Protein AF-A0A382Z7H1-F1 (afdb_monomer_lite)

Foldseek 3Di:
DDDDVVVVVDCVVVVVVVVVVVDVVCVVQPVQNVVFVVVCVVPVHPTDGDDPDPVVVVVVVCVVVVDDPPDDDDDDPDDDDD

Secondary structure (DSSP, 8-state):
-PPPGGGSSSSHHHHHHHHHHT-HHHHHS-HHHHHHHHHHHHHT-S-----S-HHHHHHHHHHHTT--TT------SSS---

Structure (mmCIF, N/CA/C/O backbone):
data_AF-A0A382Z7H1-F1
#
_entry.id   AF-A0A382Z7H1-F1
#
loop_
_atom_site.group_PDB
_atom_site.id
_atom_site.type_symbol
_atom_site.label_atom_id
_atom_site.label_alt_id
_atom_site.label_comp_id
_atom_site.label_asym_id
_atom_site.label_entity_id
_atom_site.label_seq_id
_atom_site.pdbx_PDB_ins_code
_atom_site.Cartn_x
_atom_site.Cartn_y
_atom_site.Cartn_z
_atom_site.occupancy
_atom_site.B_iso_or_equiv
_atom_site.auth_seq_id
_atom_site.auth_comp_id
_atom_site.auth_asym_id
_atom_site.auth_atom_id
_atom_site.pdbx_PDB_model_num
ATOM 1 N N . MET A 1 1 ? 25.417 -6.444 5.914 1.00 55.50 1 MET A N 1
ATOM 2 C CA . MET A 1 1 ? 24.410 -7.490 5.646 1.00 55.50 1 MET A CA 1
ATOM 3 C C . MET A 1 1 ? 24.061 -7.383 4.172 1.00 55.50 1 MET A C 1
ATOM 5 O O . MET A 1 1 ? 23.596 -6.327 3.770 1.00 55.50 1 MET A O 1
ATOM 9 N N . LEU A 1 2 ? 24.419 -8.376 3.357 1.00 71.12 2 LEU A N 1
ATOM 10 C CA . LEU A 1 2 ? 24.089 -8.377 1.928 1.00 71.12 2 LEU A CA 1
ATOM 11 C C . LEU A 1 2 ? 22.702 -9.001 1.745 1.00 71.12 2 LEU A C 1
ATOM 13 O O . LEU A 1 2 ? 22.338 -9.911 2.489 1.00 71.12 2 LEU A O 1
ATOM 17 N N . MET A 1 3 ? 21.925 -8.466 0.807 1.00 71.56 3 MET A N 1
ATOM 18 C CA . MET A 1 3 ? 20.572 -8.932 0.509 1.00 71.56 3 MET A CA 1
ATOM 19 C C . MET A 1 3 ? 20.642 -10.368 -0.034 1.00 71.56 3 MET A C 1
ATOM 21 O O . MET A 1 3 ? 21.476 -10.658 -0.889 1.00 71.56 3 MET A O 1
ATOM 25 N N . ASP A 1 4 ? 19.820 -11.273 0.503 1.00 85.38 4 ASP A N 1
ATOM 26 C CA . ASP A 1 4 ? 19.756 -12.671 0.053 1.00 85.38 4 ASP A CA 1
ATOM 27 C C . ASP A 1 4 ? 19.352 -12.704 -1.429 1.00 85.38 4 ASP A C 1
ATOM 29 O O . ASP A 1 4 ? 18.361 -12.078 -1.820 1.00 85.38 4 ASP A O 1
ATOM 33 N N . SER A 1 5 ? 20.130 -13.417 -2.248 1.00 81.88 5 SER A N 1
ATOM 34 C CA . SER A 1 5 ? 19.977 -13.438 -3.704 1.00 81.88 5 SER A CA 1
ATOM 35 C C . SER A 1 5 ? 18.609 -13.940 -4.147 1.00 81.88 5 SER A C 1
ATOM 37 O O . SER A 1 5 ? 18.171 -13.578 -5.234 1.00 81.88 5 SER A O 1
ATOM 39 N N . LYS A 1 6 ? 17.889 -14.695 -3.307 1.00 84.69 6 LYS A N 1
ATOM 40 C CA . LYS A 1 6 ? 16.518 -15.130 -3.610 1.00 84.69 6 LYS A CA 1
ATOM 41 C C . LYS A 1 6 ? 15.526 -13.976 -3.806 1.00 84.69 6 LYS A C 1
ATOM 43 O O . LYS A 1 6 ? 14.466 -14.201 -4.377 1.00 84.69 6 LYS A O 1
ATOM 48 N N . TRP A 1 7 ? 15.837 -12.776 -3.307 1.00 81.88 7 TRP A N 1
ATOM 49 C CA . TRP A 1 7 ? 14.982 -11.588 -3.432 1.00 81.88 7 TRP A CA 1
ATOM 50 C C . TRP A 1 7 ? 15.341 -10.694 -4.625 1.00 81.88 7 TRP A C 1
ATOM 52 O O . TRP A 1 7 ? 14.629 -9.729 -4.880 1.00 81.88 7 TRP A O 1
ATOM 62 N N . THR A 1 8 ? 16.455 -10.961 -5.312 1.00 84.06 8 THR A N 1
ATOM 63 C CA . THR A 1 8 ? 16.971 -10.120 -6.410 1.00 84.06 8 THR A CA 1
ATOM 64 C C . THR A 1 8 ? 17.470 -10.938 -7.601 1.00 84.06 8 THR A C 1
ATOM 66 O O . THR A 1 8 ? 18.316 -10.469 -8.361 1.00 84.06 8 THR A O 1
ATOM 69 N N . SER A 1 9 ? 17.057 -12.200 -7.708 1.00 87.56 9 SER A N 1
ATOM 70 C CA . SER A 1 9 ? 17.488 -13.121 -8.766 1.00 87.56 9 SER A CA 1
ATOM 71 C C . SER A 1 9 ? 16.540 -13.157 -9.965 1.00 87.56 9 SER A C 1
ATOM 73 O O . SER A 1 9 ? 16.771 -13.935 -10.891 1.00 87.56 9 SER A O 1
ATOM 75 N N . GLY A 1 10 ? 15.471 -12.363 -9.947 1.00 92.00 10 GLY A N 1
ATOM 76 C CA . GLY A 1 10 ? 14.512 -12.245 -11.031 1.00 92.00 10 GLY A CA 1
ATOM 77 C C . GLY A 1 10 ? 14.831 -11.077 -11.964 1.00 92.00 10 GLY A C 1
ATOM 78 O O . GLY A 1 10 ? 15.982 -10.745 -12.245 1.00 92.00 10 GLY A O 1
ATOM 79 N N . ASN A 1 11 ? 13.769 -10.446 -12.463 1.00 93.75 11 ASN A N 1
ATOM 80 C CA . ASN A 1 11 ? 13.854 -9.336 -13.412 1.00 93.75 11 ASN A CA 1
ATOM 81 C C . ASN A 1 11 ? 14.015 -7.968 -12.725 1.00 93.75 11 ASN A C 1
ATOM 83 O O . ASN A 1 11 ? 13.871 -6.941 -13.388 1.00 93.75 11 ASN A O 1
ATOM 87 N N . GLU A 1 12 ? 14.277 -7.911 -11.414 1.00 93.00 12 GLU A N 1
ATOM 88 C CA . GLU A 1 12 ? 14.236 -6.660 -10.644 1.00 93.00 12 GLU A CA 1
ATOM 89 C C . GLU A 1 12 ? 15.204 -5.607 -11.203 1.00 93.00 12 GLU A C 1
ATOM 91 O O . GLU A 1 12 ? 14.839 -4.439 -11.338 1.00 93.00 12 GLU A O 1
ATOM 96 N N . LEU A 1 13 ? 16.421 -6.021 -11.580 1.00 92.31 13 LEU A N 1
ATOM 97 C CA . LEU A 1 13 ? 17.422 -5.120 -12.157 1.00 92.31 13 LEU A CA 1
ATOM 98 C C . LEU A 1 13 ? 17.004 -4.590 -13.536 1.00 92.31 13 LEU A C 1
ATOM 100 O O . LEU A 1 13 ? 17.239 -3.421 -13.839 1.00 92.31 13 LEU A O 1
ATOM 104 N N . GLU A 1 14 ? 16.384 -5.426 -14.366 1.00 93.06 14 GLU A N 1
ATOM 105 C CA . GLU A 1 14 ? 15.932 -5.020 -15.700 1.00 93.06 14 GLU A CA 1
ATOM 106 C C . GLU A 1 14 ? 14.748 -4.056 -15.610 1.00 93.06 14 GLU A C 1
ATOM 108 O O . GLU A 1 14 ? 14.751 -3.017 -16.268 1.00 93.06 14 GLU A O 1
ATOM 113 N N . TYR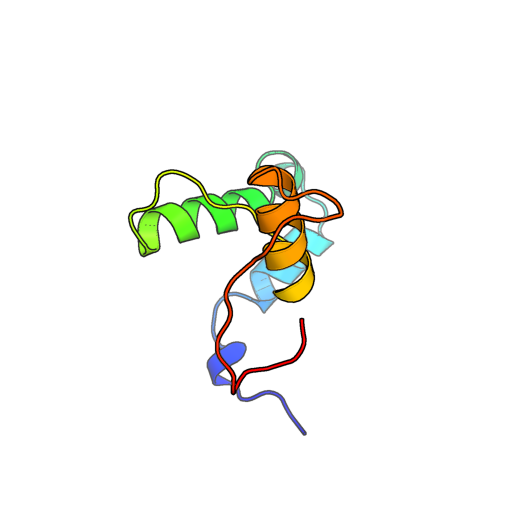 A 1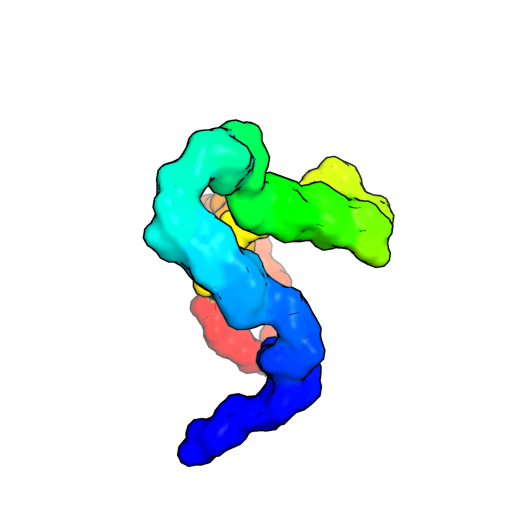 15 ? 13.796 -4.318 -14.713 1.00 93.44 15 TYR A N 1
ATOM 114 C CA . TYR A 1 15 ? 12.685 -3.401 -14.449 1.00 93.44 15 TYR A CA 1
ATOM 115 C C . TYR A 1 15 ? 13.172 -2.059 -13.905 1.00 93.44 15 TYR A C 1
ATOM 117 O O . TYR A 1 15 ? 12.691 -1.007 -14.326 1.00 93.44 15 TYR A O 1
ATOM 125 N N . LEU A 1 16 ? 14.178 -2.068 -13.025 1.00 93.38 16 LEU A N 1
ATOM 126 C CA . LEU A 1 16 ? 14.785 -0.833 -12.537 1.00 93.38 16 LEU A CA 1
ATOM 127 C C . LEU A 1 16 ? 15.428 -0.031 -13.677 1.00 93.38 16 LEU A C 1
ATOM 129 O O . LEU A 1 16 ? 15.227 1.180 -13.756 1.00 93.38 16 LEU A O 1
ATOM 133 N N . LYS A 1 17 ? 16.168 -0.686 -14.580 1.00 94.19 17 LYS A N 1
ATOM 134 C CA . LYS A 1 17 ? 16.743 -0.028 -15.766 1.00 94.19 17 LYS A CA 1
ATOM 135 C C . LYS A 1 17 ? 15.660 0.557 -16.671 1.00 94.19 17 LYS A C 1
ATOM 137 O O . LYS A 1 17 ? 15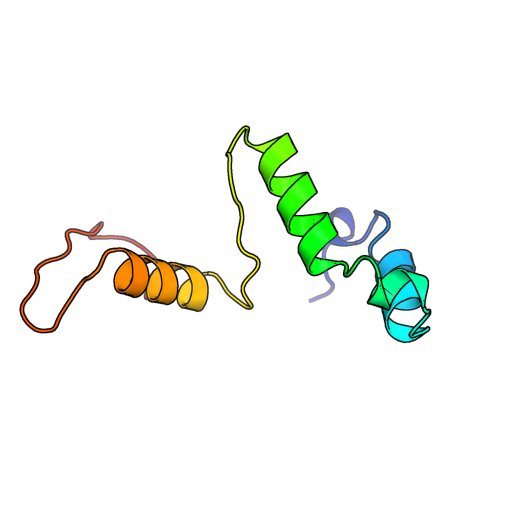.833 1.673 -17.152 1.00 94.19 17 LYS A O 1
ATOM 142 N N . GLU A 1 18 ? 14.549 -0.152 -16.872 1.00 93.25 18 GLU A N 1
ATOM 143 C CA . GLU A 1 18 ? 13.414 0.337 -17.666 1.00 93.25 18 GLU A CA 1
ATOM 144 C C . GLU A 1 18 ? 12.839 1.623 -17.053 1.00 93.25 18 GLU A C 1
ATOM 146 O O . GLU A 1 18 ? 12.726 2.635 -17.745 1.00 93.25 18 GLU A O 1
ATOM 151 N N . VAL A 1 19 ? 12.581 1.635 -15.740 1.00 94.44 19 VAL A N 1
ATOM 152 C CA . VAL A 1 19 ? 12.102 2.832 -15.025 1.00 94.44 19 VAL A CA 1
ATOM 153 C C . VAL A 1 19 ? 13.094 3.990 -15.148 1.00 94.44 19 VAL A C 1
ATOM 155 O O . VAL A 1 19 ? 12.699 5.105 -15.490 1.00 94.44 19 VAL A O 1
ATOM 158 N N . LEU A 1 20 ? 14.386 3.734 -14.919 1.00 95.56 20 LEU A N 1
ATOM 159 C CA . LEU A 1 20 ? 15.435 4.756 -14.997 1.00 95.56 20 LEU A CA 1
ATOM 160 C C . LEU A 1 20 ? 15.652 5.285 -16.422 1.00 95.56 20 LEU A C 1
ATOM 162 O O . LEU A 1 20 ? 16.060 6.433 -16.586 1.00 95.56 20 LEU A O 1
ATOM 166 N N . SER A 1 21 ? 15.354 4.481 -17.448 1.00 93.38 21 SER A N 1
ATOM 167 C CA . SER A 1 21 ? 15.411 4.910 -18.851 1.00 93.38 21 SER A CA 1
ATOM 168 C C . SER A 1 21 ? 14.344 5.952 -19.204 1.00 93.38 21 SER A C 1
ATOM 170 O O . SER A 1 21 ? 14.484 6.646 -20.210 1.00 93.38 21 SER A O 1
ATOM 172 N N . ASN A 1 22 ? 13.297 6.084 -18.376 1.00 88.31 22 ASN A N 1
ATOM 173 C CA . ASN A 1 22 ? 12.192 7.027 -18.552 1.00 88.31 22 ASN A CA 1
ATOM 174 C C . ASN A 1 22 ? 11.527 6.940 -19.944 1.00 88.31 22 ASN A C 1
ATOM 176 O O . ASN A 1 22 ? 11.163 7.956 -20.552 1.00 88.31 22 ASN A O 1
ATOM 180 N N . SER A 1 23 ? 11.397 5.714 -20.458 1.00 88.69 23 SER A N 1
ATOM 181 C CA . SER A 1 23 ? 10.791 5.439 -21.759 1.00 88.69 23 SER A CA 1
ATOM 182 C C . SER A 1 23 ? 9.300 5.801 -21.779 1.00 88.69 23 SER A C 1
ATOM 184 O O . SER A 1 23 ? 8.615 5.821 -20.752 1.00 88.69 23 SER A O 1
ATOM 186 N N . ASP A 1 24 ? 8.759 6.068 -22.968 1.00 90.75 24 ASP A N 1
ATOM 187 C CA . ASP A 1 24 ? 7.328 6.365 -23.117 1.00 90.75 24 ASP A CA 1
ATOM 188 C C . ASP A 1 24 ? 6.434 5.158 -22.805 1.00 90.75 24 ASP A C 1
ATOM 190 O O . ASP A 1 24 ? 5.262 5.324 -22.472 1.00 90.75 24 ASP A O 1
ATOM 194 N N . GLU A 1 25 ? 6.984 3.947 -22.876 1.00 86.06 25 GLU A N 1
ATOM 195 C CA . GLU A 1 25 ? 6.293 2.721 -22.486 1.00 86.06 25 GLU A CA 1
ATOM 196 C C . GLU A 1 25 ? 6.040 2.668 -20.974 1.00 86.06 25 GLU A C 1
ATOM 198 O O . GLU A 1 25 ? 4.911 2.409 -20.555 1.00 86.06 25 GLU A O 1
ATOM 203 N N . VAL A 1 26 ? 7.039 3.016 -20.154 1.00 89.31 26 VAL A N 1
ATOM 204 C CA . VAL A 1 26 ? 6.884 3.093 -18.689 1.00 89.31 26 VAL A CA 1
ATOM 205 C C . VAL A 1 26 ? 5.863 4.153 -18.295 1.00 89.31 26 VAL A C 1
ATOM 207 O O . VAL A 1 26 ? 5.088 3.940 -17.370 1.00 89.31 26 VAL A O 1
ATOM 210 N N . LYS A 1 27 ? 5.816 5.282 -19.009 1.00 89.44 27 LYS A N 1
ATOM 211 C CA . LYS A 1 27 ? 4.828 6.338 -18.735 1.00 89.44 27 LYS A CA 1
ATOM 212 C C . LYS A 1 27 ? 3.401 5.904 -19.069 1.00 89.44 27 LYS A C 1
ATOM 214 O O . LYS A 1 27 ? 2.476 6.291 -18.365 1.00 89.44 27 LYS A O 1
ATOM 219 N N . LYS A 1 28 ? 3.215 5.141 -20.152 1.00 93.06 28 LYS A N 1
ATOM 220 C CA . LYS A 1 28 ? 1.895 4.650 -20.590 1.00 93.06 28 LYS A CA 1
ATOM 221 C C . LYS A 1 28 ? 1.380 3.497 -19.739 1.00 93.06 28 LYS A C 1
ATOM 223 O O . LYS A 1 28 ? 0.173 3.358 -19.594 1.00 93.06 28 LYS A O 1
ATOM 228 N N . ASN A 1 29 ? 2.283 2.664 -19.234 1.00 92.06 29 ASN A N 1
ATOM 229 C CA . ASN A 1 29 ? 1.956 1.527 -18.390 1.00 92.06 29 ASN A CA 1
ATOM 230 C C . ASN A 1 29 ? 2.938 1.475 -17.209 1.00 92.06 29 ASN A C 1
ATOM 232 O O . ASN A 1 29 ? 3.937 0.746 -17.287 1.00 92.06 29 ASN A O 1
ATOM 236 N N . PRO A 1 30 ? 2.706 2.278 -16.156 1.00 94.44 30 PRO A N 1
ATOM 237 C CA . PRO A 1 30 ? 3.575 2.347 -14.989 1.00 94.44 30 PRO A CA 1
ATOM 238 C C . PRO A 1 30 ? 3.737 0.997 -14.289 1.00 94.44 30 PRO A C 1
ATOM 240 O O . PRO A 1 30 ? 2.824 0.179 -14.237 1.00 94.44 30 PRO A O 1
ATOM 243 N N . PHE A 1 31 ? 4.902 0.767 -13.681 1.00 95.69 31 PHE A N 1
ATOM 244 C CA . PHE A 1 31 ? 5.152 -0.463 -12.921 1.00 95.69 31 PHE A CA 1
ATOM 245 C C . PHE A 1 31 ? 4.227 -0.640 -11.710 1.00 95.69 31 PHE A C 1
ATOM 247 O O . PHE A 1 31 ? 4.029 -1.773 -11.277 1.00 95.69 31 PHE A O 1
ATOM 254 N N . THR A 1 32 ? 3.658 0.444 -11.178 1.00 96.00 32 THR A N 1
ATOM 255 C CA . THR A 1 32 ? 2.627 0.394 -10.132 1.00 96.00 32 THR A CA 1
ATOM 256 C C . THR A 1 32 ? 1.375 -0.315 -10.629 1.00 96.00 32 THR A C 1
ATOM 258 O O . THR A 1 32 ? 0.930 -1.263 -9.993 1.00 96.00 32 THR A O 1
ATOM 261 N N . ASP A 1 33 ? 0.892 0.053 -11.810 1.00 96.44 33 ASP A N 1
ATOM 262 C CA . ASP A 1 33 ? -0.327 -0.490 -12.409 1.00 96.44 33 ASP A CA 1
ATOM 263 C C . ASP A 1 33 ? -0.100 -1.960 -12.791 1.00 96.44 33 ASP A C 1
ATOM 265 O O . ASP A 1 33 ? -0.881 -2.844 -12.439 1.00 96.44 33 ASP A O 1
ATOM 269 N N . ARG A 1 34 ? 1.066 -2.257 -13.392 1.00 96.50 34 ARG A N 1
ATOM 270 C CA . ARG A 1 34 ? 1.500 -3.638 -13.677 1.00 96.50 34 ARG A CA 1
ATOM 271 C C . ARG A 1 34 ? 1.544 -4.497 -12.406 1.00 96.50 34 ARG A C 1
ATOM 273 O O . ARG A 1 34 ? 1.179 -5.675 -12.444 1.00 96.50 34 ARG A O 1
ATOM 280 N N . LEU A 1 35 ? 2.028 -3.938 -11.292 1.00 97.00 35 LEU A N 1
ATOM 281 C CA . LEU A 1 35 ? 2.100 -4.627 -10.002 1.00 97.00 35 LEU A CA 1
ATOM 282 C C . LEU A 1 35 ? 0.701 -4.894 -9.441 1.00 97.00 35 LEU A C 1
ATOM 284 O O . LEU A 1 35 ? 0.441 -6.011 -8.992 1.00 97.00 35 LEU A O 1
ATOM 288 N N . GLU A 1 36 ? -0.187 -3.904 -9.473 1.00 98.19 36 GLU A N 1
ATOM 289 C CA . GLU A 1 36 ? -1.570 -4.021 -9.004 1.00 98.19 36 GLU A CA 1
ATOM 290 C C . GLU A 1 36 ? -2.346 -5.086 -9.791 1.00 98.19 36 GLU A C 1
ATOM 292 O O . GLU A 1 36 ? -2.963 -5.968 -9.183 1.00 98.19 36 GLU A O 1
ATOM 297 N N . ASP A 1 37 ? -2.230 -5.093 -11.121 1.00 98.19 37 ASP A N 1
ATOM 298 C CA . ASP A 1 37 ? -2.835 -6.105 -11.995 1.00 98.19 37 ASP A CA 1
ATOM 299 C C . ASP A 1 37 ? -2.303 -7.513 -11.695 1.00 98.19 37 ASP A C 1
ATOM 301 O O . ASP A 1 37 ? -3.067 -8.479 -11.542 1.00 98.19 37 ASP A O 1
ATOM 305 N N . ALA A 1 38 ? -0.979 -7.648 -11.569 1.00 97.88 38 ALA A N 1
ATOM 306 C CA . ALA A 1 38 ? -0.346 -8.919 -11.231 1.00 97.88 38 ALA A CA 1
ATOM 307 C C . ALA A 1 38 ? -0.783 -9.417 -9.844 1.00 97.88 38 ALA A C 1
ATOM 309 O O . ALA A 1 38 ? -1.004 -10.620 -9.660 1.00 97.88 38 ALA A O 1
ATOM 310 N N . PHE A 1 39 ? -0.944 -8.511 -8.877 1.00 98.19 39 PHE A N 1
ATOM 311 C CA . PHE A 1 39 ? -1.418 -8.827 -7.532 1.00 98.19 39 PHE A CA 1
ATOM 312 C C . PHE A 1 39 ? -2.875 -9.305 -7.557 1.00 98.19 39 PHE A C 1
ATOM 314 O O . PHE A 1 39 ? -3.184 -10.351 -6.978 1.00 98.19 39 PHE A O 1
ATOM 321 N N . CYS A 1 40 ? -3.748 -8.610 -8.293 1.00 98.50 40 CYS A N 1
ATOM 322 C CA . CYS A 1 40 ? -5.142 -9.011 -8.488 1.00 98.50 40 CYS A CA 1
ATOM 323 C C . CYS A 1 40 ? -5.238 -10.421 -9.074 1.00 98.50 40 CYS A C 1
ATOM 325 O O . CYS A 1 40 ? -5.924 -11.283 -8.519 1.00 98.50 40 CYS A O 1
ATOM 327 N N . LYS A 1 41 ? -4.473 -10.695 -10.139 1.00 98.50 41 LYS A N 1
ATOM 328 C CA . LYS A 1 41 ? -4.416 -12.018 -10.772 1.00 98.50 41 LYS A CA 1
ATOM 329 C C . LYS A 1 41 ? -3.889 -13.099 -9.827 1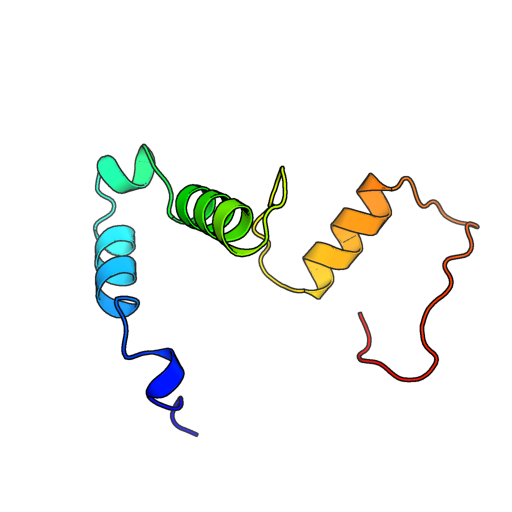.00 98.50 41 LYS A C 1
ATOM 331 O O . LYS A 1 41 ? -4.415 -14.209 -9.826 1.00 98.50 41 LYS A O 1
ATOM 336 N N . LYS A 1 42 ? -2.853 -12.798 -9.037 1.00 98.25 42 LYS A N 1
ATOM 337 C CA . LYS A 1 42 ? -2.217 -13.766 -8.129 1.00 98.25 42 LYS A CA 1
ATOM 338 C C . LYS A 1 42 ? -3.133 -14.186 -6.980 1.00 98.25 42 LYS A C 1
ATOM 340 O O . LYS A 1 42 ? -3.133 -15.361 -6.623 1.00 98.25 42 LYS A O 1
ATOM 345 N N . TYR A 1 43 ? -3.880 -13.247 -6.402 1.00 98.06 43 TYR A N 1
ATOM 346 C CA . TYR A 1 43 ? -4.702 -13.497 -5.212 1.00 98.06 43 TYR A CA 1
ATOM 347 C C . TYR A 1 43 ? -6.205 -13.606 -5.499 1.00 98.06 43 TYR A C 1
ATOM 349 O O . TYR A 1 43 ? -6.977 -13.861 -4.579 1.00 98.06 43 TYR A O 1
ATOM 357 N N . GLY A 1 44 ? -6.634 -13.435 -6.753 1.00 98.06 44 GLY A N 1
ATOM 358 C CA . GLY A 1 44 ? -8.043 -13.533 -7.141 1.00 98.06 44 GLY A CA 1
ATOM 359 C C . GLY A 1 44 ? -8.911 -12.406 -6.576 1.00 98.06 44 GLY A C 1
ATOM 360 O O . GLY A 1 44 ? -10.097 -12.611 -6.326 1.00 98.06 44 GLY A O 1
ATOM 361 N N . VAL A 1 45 ? -8.328 -11.226 -6.347 1.00 98.19 45 VAL A N 1
ATOM 362 C CA . VAL A 1 45 ? -9.044 -10.046 -5.844 1.00 98.19 45 VAL A CA 1
ATOM 363 C C . VAL A 1 45 ? -9.426 -9.114 -6.988 1.00 98.19 45 VAL A C 1
ATOM 365 O O . VAL A 1 45 ? -8.769 -9.080 -8.025 1.00 98.19 45 VAL A O 1
ATOM 368 N N . LYS A 1 46 ? -10.504 -8.348 -6.798 1.00 98.06 46 LYS A N 1
ATOM 369 C CA . LYS A 1 46 ? -11.015 -7.425 -7.821 1.00 98.06 46 LYS A CA 1
ATOM 370 C C . LYS A 1 46 ? -10.136 -6.182 -8.003 1.00 98.06 46 LYS A C 1
ATOM 372 O O . LYS A 1 46 ? -10.089 -5.644 -9.102 1.00 98.06 46 LYS A O 1
ATOM 377 N N . TYR A 1 47 ? -9.496 -5.721 -6.928 1.00 97.56 47 TYR A N 1
ATOM 378 C CA . TYR A 1 47 ? -8.696 -4.498 -6.899 1.00 97.56 47 TYR A CA 1
ATOM 379 C C . TYR A 1 47 ? -7.469 -4.678 -5.999 1.00 97.56 47 TYR A C 1
ATOM 381 O O . TYR A 1 47 ? -7.533 -5.401 -5.000 1.00 97.56 47 TYR A O 1
ATOM 389 N N . ALA A 1 48 ? -6.392 -3.971 -6.329 1.00 97.62 48 ALA A N 1
ATOM 390 C CA . ALA A 1 48 ? -5.188 -3.814 -5.523 1.00 97.62 48 ALA A CA 1
ATOM 391 C C . ALA A 1 48 ? -4.737 -2.350 -5.607 1.00 97.62 48 ALA A C 1
ATOM 393 O O . ALA A 1 48 ? -5.003 -1.691 -6.605 1.00 97.62 48 ALA A O 1
ATOM 394 N N . ILE A 1 49 ? -4.098 -1.850 -4.547 1.00 97.25 49 ILE A N 1
ATOM 395 C CA . ILE A 1 49 ? -3.571 -0.481 -4.484 1.00 97.25 49 ILE A CA 1
ATOM 396 C C . ILE A 1 49 ? -2.142 -0.553 -3.949 1.00 97.25 49 ILE A C 1
ATOM 398 O O . ILE A 1 49 ?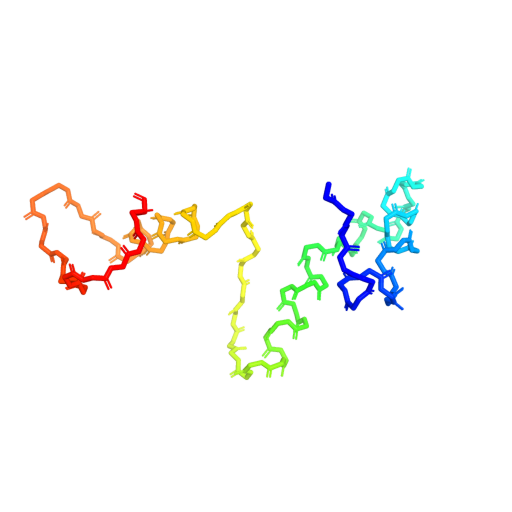 -1.920 -0.999 -2.817 1.00 97.25 49 ILE A O 1
ATOM 402 N N . ALA A 1 50 ? -1.174 -0.132 -4.754 1.00 97.12 50 ALA A N 1
ATOM 403 C CA . ALA A 1 50 ? 0.226 -0.061 -4.379 1.00 97.12 50 ALA A CA 1
ATOM 404 C C . ALA A 1 50 ? 0.471 1.144 -3.458 1.00 97.12 50 ALA A C 1
ATOM 406 O O . ALA A 1 50 ? 0.096 2.279 -3.746 1.00 97.12 50 ALA A O 1
ATOM 407 N N . VAL A 1 51 ? 1.141 0.895 -2.334 1.00 97.06 51 VAL A N 1
ATOM 408 C CA . VAL A 1 51 ? 1.501 1.909 -1.336 1.00 97.06 51 VAL A CA 1
ATOM 409 C C . VAL A 1 51 ? 2.964 1.757 -0.934 1.00 97.06 51 VAL A C 1
ATOM 411 O O . VAL A 1 51 ? 3.565 0.698 -1.100 1.00 97.06 51 VAL A O 1
ATOM 414 N N . ASN A 1 52 ? 3.543 2.815 -0.369 1.00 95.88 52 ASN A N 1
ATOM 415 C CA . ASN A 1 52 ? 4.964 2.847 -0.005 1.00 95.88 52 ASN A CA 1
ATOM 416 C C . ASN A 1 52 ? 5.350 1.915 1.165 1.00 95.88 52 ASN A C 1
ATOM 418 O O . ASN A 1 52 ? 6.534 1.658 1.369 1.00 95.88 52 ASN A O 1
ATOM 422 N N . SER A 1 53 ? 4.383 1.454 1.966 1.00 95.62 53 SER A N 1
ATOM 423 C CA . SER A 1 53 ? 4.612 0.654 3.174 1.00 95.62 53 SER A CA 1
ATOM 424 C C . SER A 1 53 ? 3.318 0.007 3.675 1.00 95.62 53 SER A C 1
ATOM 426 O O . SER A 1 53 ? 2.218 0.492 3.400 1.00 95.62 53 SER A O 1
ATOM 428 N N . GLY A 1 54 ? 3.452 -1.048 4.486 1.00 92.81 54 GLY A N 1
ATOM 429 C CA . GLY A 1 54 ? 2.315 -1.682 5.164 1.00 92.81 54 GLY A CA 1
ATOM 430 C C . GLY A 1 54 ? 1.568 -0.735 6.111 1.00 92.81 54 GLY A C 1
ATOM 431 O O . GLY A 1 54 ? 0.340 -0.734 6.115 1.00 92.81 54 GLY A O 1
ATOM 432 N N . THR A 1 55 ? 2.284 0.130 6.840 1.00 95.38 55 THR A N 1
ATOM 433 C CA . THR A 1 55 ? 1.681 1.146 7.722 1.00 95.38 55 THR A CA 1
ATOM 434 C C . THR A 1 55 ? 0.780 2.107 6.951 1.00 95.38 55 THR A C 1
ATOM 436 O O . THR A 1 55 ? -0.364 2.332 7.343 1.00 95.38 55 THR A O 1
ATOM 439 N N . SER A 1 56 ? 1.254 2.633 5.816 1.00 95.81 56 SER A N 1
ATOM 440 C CA . SER A 1 56 ? 0.447 3.535 4.983 1.00 95.81 56 SER A CA 1
ATOM 441 C C . SER A 1 56 ? -0.762 2.821 4.375 1.00 95.81 56 SER A C 1
ATOM 443 O O . SER A 1 56 ? -1.836 3.411 4.297 1.00 95.81 56 SER A O 1
ATOM 445 N N . GLY A 1 57 ? -0.616 1.542 4.009 1.00 96.19 57 GLY A N 1
ATOM 446 C CA . GLY A 1 57 ? -1.728 0.710 3.545 1.00 96.19 57 GLY A CA 1
ATOM 447 C C . GLY A 1 57 ? -2.820 0.538 4.600 1.00 96.19 57 GLY A C 1
ATOM 448 O O . GLY A 1 57 ? -3.992 0.765 4.306 1.00 96.19 57 GLY A O 1
ATOM 449 N N . LEU A 1 58 ? -2.446 0.201 5.838 1.00 96.00 58 LEU A N 1
ATOM 450 C CA . LEU A 1 58 ? -3.403 0.065 6.943 1.00 96.00 58 LEU A CA 1
ATOM 451 C C . LEU A 1 58 ? -4.068 1.395 7.294 1.00 96.00 58 LEU A C 1
ATOM 453 O O . LEU A 1 58 ? -5.283 1.443 7.475 1.00 96.00 58 LEU A O 1
ATOM 457 N N . HIS A 1 59 ? -3.298 2.482 7.332 1.00 95.56 59 HIS A N 1
ATOM 458 C CA . HIS A 1 59 ? -3.849 3.809 7.577 1.00 95.56 59 HIS A CA 1
ATOM 459 C C . HIS A 1 59 ? -4.867 4.205 6.494 1.00 95.56 59 HIS A C 1
ATOM 461 O O . HIS A 1 59 ? -5.997 4.569 6.822 1.00 95.56 59 HIS A O 1
ATOM 467 N N . ALA A 1 60 ? -4.514 4.066 5.212 1.00 97.19 60 ALA A N 1
ATOM 468 C CA . ALA A 1 60 ? -5.420 4.358 4.103 1.00 97.19 60 ALA A CA 1
ATOM 469 C C . ALA A 1 60 ? -6.680 3.478 4.140 1.00 97.19 60 ALA A C 1
ATOM 471 O O . ALA A 1 60 ? -7.779 3.975 3.898 1.00 97.19 60 ALA A O 1
ATOM 472 N N . ALA A 1 61 ? -6.544 2.197 4.499 1.00 97.12 61 ALA A N 1
ATOM 473 C CA . ALA A 1 61 ? -7.672 1.281 4.627 1.00 97.12 61 ALA A CA 1
ATOM 474 C C . ALA A 1 61 ? -8.652 1.706 5.733 1.00 97.12 61 ALA A C 1
ATOM 476 O O . ALA A 1 61 ? -9.860 1.683 5.507 1.00 97.12 61 ALA A O 1
ATOM 477 N N . LEU A 1 62 ? -8.161 2.141 6.900 1.00 97.00 62 LEU A N 1
ATOM 478 C CA . LEU A 1 62 ? -9.018 2.626 7.991 1.00 97.00 62 LEU A CA 1
ATOM 479 C C . LEU A 1 62 ? -9.756 3.914 7.608 1.00 97.00 62 LEU A C 1
ATOM 481 O O . LEU A 1 62 ? -10.954 4.039 7.871 1.00 97.00 62 LEU A O 1
ATOM 485 N N . VAL A 1 63 ? -9.069 4.840 6.932 1.00 97.31 63 VAL A N 1
ATOM 486 C CA . VAL A 1 6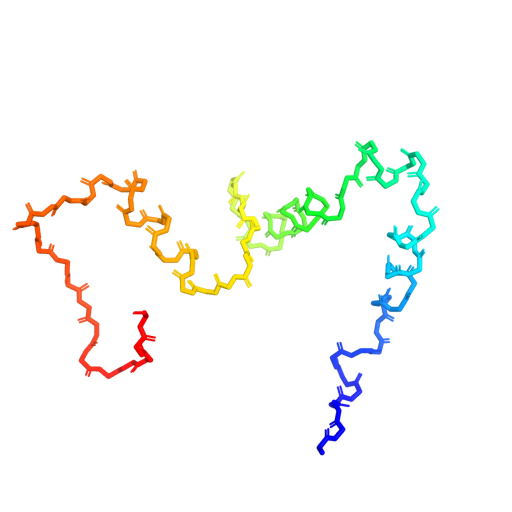3 ? -9.691 6.066 6.408 1.00 97.31 63 VAL A CA 1
ATOM 487 C C . VAL A 1 63 ? -10.769 5.725 5.377 1.00 97.31 63 VAL A C 1
ATOM 489 O O . VAL A 1 63 ? -11.883 6.238 5.464 1.00 97.31 63 VAL A O 1
ATOM 492 N N . ALA A 1 64 ? -10.479 4.820 4.438 1.00 97.69 64 ALA A N 1
ATOM 493 C CA . ALA A 1 64 ? -11.434 4.380 3.421 1.00 97.69 64 ALA A CA 1
ATOM 494 C C . ALA A 1 64 ? -12.636 3.623 4.018 1.00 97.69 64 ALA A C 1
ATOM 496 O O . ALA A 1 64 ? -13.748 3.744 3.508 1.00 97.69 64 ALA A O 1
ATOM 497 N N . ALA A 1 65 ? -12.433 2.886 5.115 1.00 97.88 65 ALA A N 1
ATOM 498 C CA . ALA A 1 65 ? -13.498 2.234 5.877 1.00 97.88 65 ALA A CA 1
ATOM 499 C C . ALA A 1 65 ? -14.366 3.224 6.680 1.00 97.88 65 ALA A C 1
ATOM 501 O O . ALA A 1 65 ? -15.400 2.832 7.217 1.00 97.88 65 ALA A O 1
ATOM 502 N N . GLY A 1 66 ? -13.974 4.502 6.748 1.00 98.19 66 GLY A N 1
ATOM 503 C CA . GLY A 1 66 ? -14.745 5.563 7.388 1.00 98.19 66 GLY A CA 1
ATOM 504 C C . GLY A 1 66 ? -14.532 5.688 8.895 1.00 98.19 66 GLY A C 1
ATOM 505 O O . GLY A 1 66 ? -15.369 6.310 9.549 1.00 98.19 66 GLY A O 1
ATOM 506 N N . VAL A 1 67 ? -13.440 5.133 9.433 1.00 98.25 67 VAL A N 1
ATOM 507 C CA . VAL A 1 67 ? -13.083 5.243 10.856 1.00 98.25 67 VAL A CA 1
ATOM 508 C C . VAL A 1 67 ? -12.834 6.705 11.227 1.00 98.25 67 VAL A C 1
ATOM 510 O O . VAL A 1 67 ? -12.113 7.429 10.534 1.00 98.25 67 VAL A O 1
ATOM 513 N N . LYS A 1 68 ? -13.427 7.141 12.338 1.00 97.88 68 LYS A N 1
ATOM 514 C CA . LYS A 1 68 ? -13.383 8.520 12.834 1.00 97.88 68 LYS A CA 1
ATOM 515 C C . LYS A 1 68 ? -12.895 8.595 14.281 1.00 97.88 68 LYS A C 1
ATOM 517 O O . LYS A 1 68 ? -12.873 7.591 14.994 1.00 97.88 68 LYS A O 1
ATOM 522 N N . PRO A 1 69 ? -12.522 9.799 14.755 1.00 97.62 69 PRO A N 1
ATOM 523 C CA . PRO A 1 69 ? -12.252 10.015 16.170 1.00 97.62 69 PRO A CA 1
ATOM 524 C C . PRO A 1 69 ? -13.429 9.555 17.042 1.00 97.62 69 PRO A C 1
ATOM 526 O O . PRO A 1 69 ? -14.561 9.984 16.830 1.00 97.62 69 PRO A O 1
ATOM 529 N N . GLY A 1 70 ? -13.143 8.703 18.028 1.00 97.38 70 GLY A N 1
ATOM 530 C CA . GLY A 1 70 ? -14.142 8.114 18.926 1.00 97.38 70 GLY A CA 1
ATOM 531 C C . GLY A 1 70 ? -14.596 6.702 18.542 1.00 97.38 70 GLY A C 1
ATOM 532 O O . GLY A 1 70 ? -15.148 6.010 19.397 1.00 97.38 70 GLY A O 1
ATOM 533 N N . ASP A 1 71 ? -14.316 6.244 17.319 1.00 98.19 71 ASP A N 1
ATOM 534 C CA . ASP A 1 71 ? -14.630 4.877 16.901 1.00 98.19 71 ASP A CA 1
ATOM 535 C C . ASP A 1 71 ? -13.681 3.858 17.545 1.00 98.19 71 ASP A C 1
ATOM 537 O O . ASP A 1 71 ? -12.519 4.142 17.849 1.00 98.19 71 ASP A O 1
ATOM 541 N N . GLN A 1 72 ? -14.179 2.635 17.734 1.00 96.88 72 GLN A N 1
ATOM 542 C CA . GLN A 1 72 ? -13.410 1.523 18.287 1.00 96.88 72 GLN A CA 1
ATOM 543 C C . GLN A 1 72 ? -13.041 0.528 17.184 1.00 96.88 72 GLN A C 1
ATOM 545 O O . GLN A 1 72 ? -13.905 0.053 16.450 1.00 96.88 72 GLN A O 1
ATOM 550 N N . VAL A 1 73 ? -11.755 0.176 17.104 1.00 96.12 73 VAL A N 1
ATOM 551 C CA . VAL A 1 73 ? -11.222 -0.818 16.161 1.00 96.12 73 VAL A CA 1
ATOM 552 C C . VAL A 1 73 ? -10.563 -1.943 16.957 1.00 96.12 73 VAL A C 1
ATOM 554 O O . VAL A 1 73 ? -9.615 -1.711 17.705 1.00 96.12 73 VAL A O 1
ATOM 557 N N . ILE A 1 74 ? -11.072 -3.167 16.814 1.00 95.56 74 ILE A N 1
ATOM 558 C CA . ILE A 1 74 ? -10.509 -4.349 17.479 1.00 95.56 74 ILE A CA 1
ATOM 559 C C . ILE A 1 74 ? -9.231 -4.776 16.750 1.00 95.56 74 ILE A C 1
ATOM 561 O O . ILE A 1 74 ? -9.204 -4.856 15.524 1.00 95.56 74 ILE A O 1
ATOM 565 N N . THR A 1 75 ? -8.184 -5.093 17.511 1.00 93.62 75 THR A N 1
ATOM 566 C CA . THR A 1 75 ? -6.900 -5.583 16.993 1.00 93.62 75 THR A CA 1
ATOM 567 C C . THR A 1 75 ? -6.384 -6.768 17.815 1.00 93.62 75 THR A C 1
ATOM 569 O O . THR A 1 75 ? -6.955 -7.128 18.846 1.00 93.62 75 THR A O 1
ATOM 572 N N . THR A 1 76 ? -5.301 -7.395 17.360 1.00 93.94 76 THR A N 1
ATOM 573 C CA . THR A 1 76 ? -4.614 -8.474 18.077 1.00 93.94 76 THR A CA 1
ATOM 574 C C . THR A 1 76 ? -3.722 -7.915 19.192 1.00 93.94 76 THR A C 1
ATOM 576 O O . THR A 1 76 ? -3.001 -6.949 18.942 1.00 93.94 76 THR A O 1
ATOM 579 N N . PRO A 1 77 ? -3.662 -8.545 20.381 1.00 92.75 77 PRO A N 1
ATOM 580 C CA . PRO A 1 77 ? -2.835 -8.056 21.489 1.00 92.75 77 PRO A CA 1
ATOM 581 C C . PRO A 1 77 ? -1.322 -8.241 21.270 1.00 92.75 77 PRO A C 1
ATOM 583 O O . PRO A 1 77 ? -0.529 -7.673 22.015 1.00 92.75 77 PRO A O 1
ATOM 586 N N . PHE A 1 78 ? -0.909 -9.031 20.271 1.00 94.75 78 PHE A N 1
ATOM 587 C CA . PHE A 1 78 ? 0.494 -9.284 19.936 1.00 94.75 78 PHE A CA 1
ATOM 588 C C . PHE A 1 78 ? 0.719 -9.159 18.423 1.00 94.75 78 PHE A C 1
ATOM 590 O O . PHE A 1 78 ? 0.320 -10.036 17.659 1.00 94.75 78 PHE A O 1
ATOM 597 N N . THR A 1 79 ? 1.323 -8.047 17.998 1.00 92.75 79 THR A N 1
ATOM 598 C CA . THR A 1 79 ? 1.619 -7.712 16.593 1.00 92.75 79 THR A CA 1
ATOM 599 C C . THR A 1 79 ? 2.693 -6.611 16.520 1.00 92.75 79 THR A C 1
ATOM 601 O O . THR A 1 79 ? 3.201 -6.168 17.552 1.00 92.75 79 THR A O 1
ATOM 604 N N . VAL A 1 80 ? 3.056 -6.173 15.313 1.00 86.94 80 VAL A N 1
ATOM 605 C CA . VAL A 1 80 ? 3.887 -4.979 15.095 1.00 86.94 80 VAL A CA 1
ATOM 606 C C . VAL A 1 80 ? 3.066 -3.703 15.295 1.00 86.94 80 VAL A C 1
ATOM 608 O O . VAL A 1 80 ? 1.873 -3.673 14.997 1.00 86.94 80 VAL A O 1
ATOM 611 N N . VAL A 1 81 ? 3.705 -2.643 15.793 1.00 80.06 81 VAL A N 1
ATOM 612 C CA . VAL A 1 81 ? 3.071 -1.321 15.882 1.00 80.06 81 VAL A CA 1
ATOM 613 C C . VAL A 1 81 ? 2.900 -0.767 14.470 1.00 80.06 81 VAL A C 1
ATOM 615 O O . VAL A 1 81 ? 3.836 -0.821 13.670 1.00 80.06 81 VAL A O 1
ATOM 618 N N . VAL A 1 82 ? 1.695 -0.278 14.186 1.00 68.12 82 VAL A N 1
ATOM 619 C CA . VAL A 1 82 ? 1.327 0.364 12.920 1.00 68.12 82 VAL A CA 1
ATOM 620 C C . VAL A 1 82 ? 1.560 1.856 13.033 1.00 68.12 82 VAL A C 1
ATOM 622 O O . VAL A 1 82 ? 1.097 2.442 14.037 1.00 68.12 82 VAL A O 1
#

Organism: NCBI:txid408172

Sequence (82 aa):
MLMDSKWTSGNELEYLKEVLSNSDEVKKNPFTDRLEDAFCKKYGVKYAIAVNSGTSGLHAALVAAGVKPGDQVITTPFTVVV

Radius of gyration: 17.4 Å; chains: 1; bounding box: 39×25×45 Å

pLDDT: mean 92.83, std 7.48, range [55.5, 98.5]

InterPro domains:
  IPR000653 DegT/DnrJ/EryC1/StrS aminotransferase [PF01041] (11-80)
  IPR000653 DegT/DnrJ/EryC1/StrS aminotransferase [PTHR30244] (10-81)
  IPR015421 Pyridoxal phosphate-dependent transferase, major domain [G3DSA:3.40.640.10] (2-82)
  IPR015424 Pyridoxal phosphate-dependent transferase [SSF53383] (9-79)